Protein AF-A0A5C4XIK9-F1 (afdb_monomer)

Structure (mmCIF, N/CA/C/O backbone):
data_AF-A0A5C4XIK9-F1
#
_entry.id   AF-A0A5C4XIK9-F1
#
loop_
_atom_site.group_PDB
_atom_site.id
_atom_site.type_symbol
_atom_site.label_atom_id
_atom_site.label_alt_id
_atom_site.label_comp_id
_atom_site.label_asym_id
_atom_site.label_entity_id
_atom_site.label_seq_id
_atom_site.pdbx_PDB_ins_code
_atom_site.Cartn_x
_atom_site.Cartn_y
_atom_site.Cartn_z
_atom_site.occupancy
_atom_site.B_iso_or_equiv
_atom_site.auth_seq_id
_atom_site.auth_comp_id
_atom_site.auth_asym_id
_atom_site.auth_atom_id
_atom_site.pdbx_PDB_model_num
ATOM 1 N N . MET A 1 1 ? 2.528 -11.673 -2.726 1.00 76.50 1 MET A N 1
ATOM 2 C CA . MET A 1 1 ? 1.472 -10.789 -2.190 1.00 76.50 1 MET A CA 1
ATOM 3 C C . MET A 1 1 ? 1.723 -10.638 -0.703 1.00 76.50 1 MET A C 1
ATOM 5 O O . MET A 1 1 ? 1.879 -11.653 -0.039 1.00 76.50 1 MET A O 1
ATOM 9 N N . LEU A 1 2 ? 1.817 -9.408 -0.210 1.00 83.25 2 LEU A N 1
ATOM 10 C CA . LEU A 1 2 ? 2.068 -9.077 1.19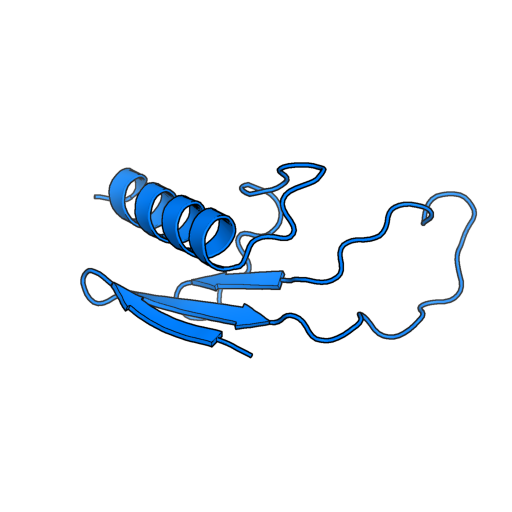0 1.00 83.25 2 LEU A CA 1
ATOM 11 C C . LEU A 1 2 ? 0.831 -8.364 1.745 1.00 83.25 2 LEU A C 1
ATOM 13 O O . LEU A 1 2 ? 0.287 -7.484 1.083 1.00 83.25 2 LEU A O 1
ATOM 17 N N . LYS A 1 3 ? 0.348 -8.777 2.916 1.00 87.44 3 LYS A N 1
ATOM 18 C CA . LYS A 1 3 ? -0.888 -8.267 3.520 1.00 87.44 3 LYS A CA 1
ATOM 19 C C . LYS A 1 3 ? -0.650 -7.957 4.991 1.00 87.44 3 LYS A C 1
ATOM 21 O O . LYS A 1 3 ? -0.127 -8.801 5.711 1.00 87.44 3 LYS A O 1
ATOM 26 N N . GLU A 1 4 ? -1.045 -6.770 5.428 1.00 88.81 4 GLU A N 1
ATOM 27 C CA . GLU A 1 4 ? -0.891 -6.323 6.811 1.00 88.81 4 GLU A CA 1
ATOM 28 C C . GLU A 1 4 ? -2.069 -5.436 7.219 1.00 88.81 4 GLU A C 1
ATOM 30 O O . GLU A 1 4 ? -2.573 -4.656 6.416 1.00 88.81 4 GLU A O 1
ATOM 35 N N . VAL A 1 5 ? -2.510 -5.543 8.472 1.00 89.69 5 VAL A N 1
ATOM 36 C CA . VAL A 1 5 ? -3.521 -4.643 9.035 1.00 89.69 5 VAL A CA 1
ATOM 37 C C . VAL A 1 5 ? -2.811 -3.575 9.859 1.00 89.69 5 VAL A C 1
ATOM 39 O O . VAL A 1 5 ? -2.115 -3.891 10.822 1.00 89.69 5 VAL A O 1
ATOM 42 N N . TYR A 1 6 ? -2.996 -2.307 9.500 1.00 89.81 6 TYR A N 1
ATOM 43 C CA . TYR A 1 6 ? -2.398 -1.167 10.190 1.00 89.81 6 TYR A CA 1
ATOM 44 C C . TYR A 1 6 ? -3.476 -0.145 10.548 1.00 89.81 6 TYR A C 1
ATOM 46 O O . TYR A 1 6 ? -4.225 0.293 9.681 1.00 89.81 6 TYR A O 1
ATOM 54 N N . LYS A 1 7 ? -3.589 0.220 11.834 1.00 88.75 7 LYS A N 1
ATOM 55 C CA . LYS A 1 7 ? -4.637 1.129 12.351 1.00 88.75 7 LYS A CA 1
ATOM 56 C C . LYS A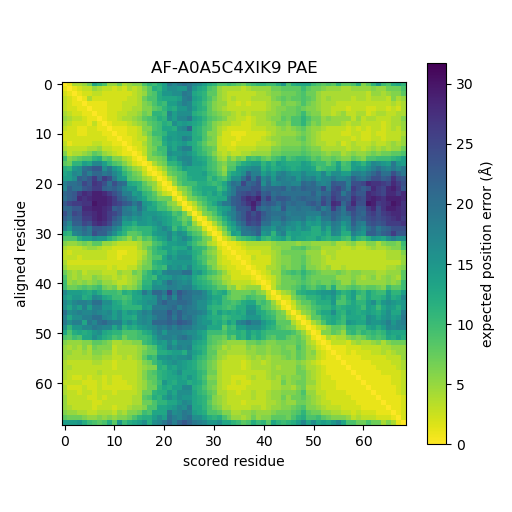 1 7 ? -6.071 0.737 11.933 1.00 88.75 7 LYS A C 1
ATOM 58 O O . LYS A 1 7 ? -6.906 1.592 11.663 1.00 88.75 7 LYS A O 1
ATOM 63 N N . GLY A 1 8 ? -6.353 -0.566 11.861 1.00 88.62 8 GLY A N 1
ATOM 64 C CA . GLY A 1 8 ? -7.664 -1.089 11.447 1.00 88.62 8 GLY A CA 1
ATOM 65 C C . GLY A 1 8 ? -7.934 -1.030 9.939 1.00 88.62 8 GLY A C 1
ATOM 66 O O . GLY A 1 8 ? -9.046 -1.328 9.521 1.00 88.62 8 GLY A O 1
ATOM 67 N N . ARG A 1 9 ? -6.931 -0.665 9.134 1.00 86.56 9 ARG A N 1
ATOM 68 C CA . ARG A 1 9 ? -6.992 -0.601 7.672 1.00 86.56 9 ARG A CA 1
ATOM 69 C C . ARG A 1 9 ? -6.201 -1.754 7.073 1.00 86.56 9 ARG A C 1
ATOM 71 O O . ARG A 1 9 ? -5.098 -2.063 7.532 1.00 86.56 9 ARG A O 1
ATOM 78 N N . GLU A 1 10 ? -6.756 -2.397 6.060 1.00 90.50 10 GLU A N 1
ATOM 79 C CA . GLU A 1 10 ? -6.115 -3.525 5.392 1.00 90.50 10 GLU A CA 1
ATOM 80 C C . GLU A 1 10 ? -5.189 -3.028 4.282 1.00 90.50 10 GLU A C 1
ATOM 82 O O . GLU A 1 10 ? -5.656 -2.504 3.277 1.00 90.50 10 GLU A O 1
ATOM 87 N N . ILE A 1 11 ? -3.881 -3.227 4.428 1.00 88.81 11 ILE A N 1
ATOM 88 C CA . ILE A 1 11 ? -2.879 -2.914 3.409 1.00 88.81 11 ILE A CA 1
ATOM 89 C C . ILE A 1 11 ? -2.522 -4.197 2.659 1.00 88.81 11 ILE A C 1
ATOM 91 O O . ILE A 1 11 ? -2.057 -5.171 3.250 1.00 88.81 11 ILE A O 1
ATOM 95 N N . VAL A 1 12 ? -2.691 -4.185 1.339 1.00 86.44 12 VAL A N 1
ATOM 96 C CA . VAL A 1 12 ? -2.322 -5.284 0.441 1.00 86.44 12 VAL A CA 1
ATOM 97 C C . VAL A 1 12 ? -1.336 -4.773 -0.599 1.00 86.44 12 VAL A C 1
ATOM 99 O O . VAL A 1 12 ? -1.641 -3.864 -1.368 1.00 86.44 12 VAL A O 1
ATOM 102 N N . ILE A 1 13 ? -0.160 -5.386 -0.653 1.00 83.38 13 ILE A N 1
ATOM 103 C CA . ILE A 1 13 ? 0.869 -5.134 -1.656 1.00 83.38 13 ILE A CA 1
ATOM 104 C C . ILE A 1 13 ? 0.966 -6.358 -2.558 1.00 83.38 13 ILE A C 1
ATOM 106 O O . ILE A 1 13 ? 1.328 -7.463 -2.147 1.00 83.38 13 ILE A O 1
ATOM 110 N N . ASP A 1 14 ? 0.626 -6.161 -3.817 1.00 78.75 14 ASP A N 1
ATOM 111 C CA . ASP A 1 14 ? 0.696 -7.187 -4.833 1.00 78.75 14 ASP A CA 1
ATOM 112 C C . ASP A 1 14 ? 1.927 -6.956 -5.707 1.00 78.75 14 ASP A C 1
ATOM 114 O O . ASP A 1 14 ? 1.967 -5.983 -6.447 1.00 78.75 14 ASP A O 1
ATOM 118 N N . PHE A 1 15 ? 2.922 -7.840 -5.609 1.00 72.69 15 PHE A N 1
ATOM 119 C CA . PHE A 1 15 ? 4.137 -7.850 -6.439 1.00 72.69 15 PHE A CA 1
ATOM 120 C C . PHE A 1 15 ? 3.986 -8.703 -7.706 1.00 72.69 15 PHE A C 1
ATOM 122 O O . PHE A 1 15 ? 4.978 -9.032 -8.361 1.00 72.69 15 PHE A O 1
ATOM 129 N N . SER A 1 16 ? 2.763 -9.137 -8.028 1.00 65.00 16 SER A N 1
ATOM 130 C CA . SER A 1 16 ? 2.525 -9.939 -9.222 1.00 65.00 16 SER A CA 1
ATOM 131 C C . SER A 1 16 ? 2.958 -9.150 -10.460 1.00 65.00 16 SER A C 1
ATOM 133 O O . SER A 1 16 ? 2.598 -7.974 -10.592 1.00 65.00 16 SER A O 1
ATOM 135 N N . PRO A 1 17 ? 3.715 -9.766 -11.387 1.00 55.91 17 PRO A N 1
ATOM 136 C CA . PRO A 1 17 ? 4.013 -9.135 -12.662 1.00 55.91 17 PRO A CA 1
ATOM 137 C C . PRO A 1 17 ? 2.684 -8.801 -13.339 1.00 55.91 17 PRO A C 1
ATOM 139 O O . PRO A 1 17 ? 1.842 -9.680 -13.534 1.00 55.91 17 PRO A O 1
ATOM 142 N N . LEU A 1 18 ? 2.466 -7.521 -13.651 1.00 58.25 18 LEU A N 1
ATOM 143 C CA . LEU A 1 18 ? 1.252 -7.107 -14.345 1.00 58.25 18 LEU A CA 1
ATOM 144 C C . LEU A 1 18 ? 1.155 -7.892 -15.664 1.00 58.25 18 LEU A C 1
ATOM 146 O O . LEU A 1 18 ? 2.164 -8.001 -16.369 1.00 58.25 18 LEU A O 1
ATOM 150 N N . PRO A 1 19 ? -0.019 -8.448 -16.017 1.00 54.81 19 PRO A N 1
ATOM 151 C CA . PRO A 1 19 ? -0.180 -9.149 -17.283 1.00 54.81 19 PRO A CA 1
ATOM 152 C C . PRO A 1 19 ? 0.224 -8.213 -18.427 1.00 54.81 19 PRO A C 1
ATOM 154 O O . PRO A 1 19 ? -0.208 -7.058 -18.461 1.00 54.81 19 PRO A O 1
ATOM 157 N N . ASN A 1 20 ? 1.071 -8.702 -19.341 1.00 51.06 20 ASN A N 1
ATOM 158 C CA . ASN A 1 20 ? 1.557 -7.961 -20.50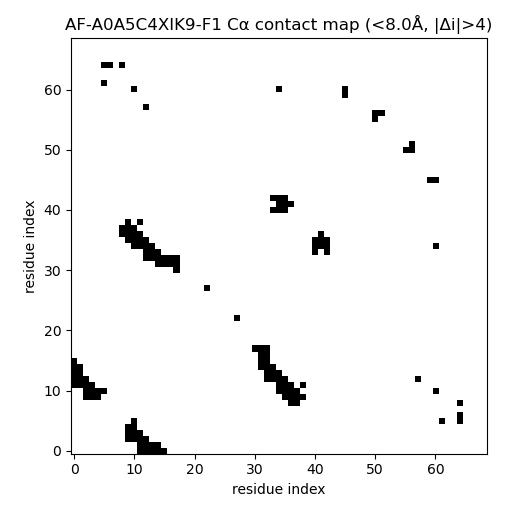6 1.00 51.06 20 ASN A CA 1
ATOM 159 C C . ASN A 1 20 ? 0.369 -7.489 -21.365 1.00 51.06 20 ASN A C 1
ATOM 161 O O . ASN A 1 20 ? -0.074 -8.196 -22.268 1.00 51.06 20 ASN A O 1
ATOM 165 N N . ARG A 1 21 ? -0.166 -6.291 -21.102 1.00 51.31 21 ARG A N 1
ATOM 166 C CA . ARG A 1 21 ? -1.054 -5.614 -22.052 1.00 51.31 21 ARG A CA 1
ATOM 167 C C . ARG A 1 21 ? -0.207 -5.201 -23.261 1.00 51.31 21 ARG A C 1
ATOM 169 O O . ARG A 1 21 ? 0.862 -4.626 -23.049 1.00 51.31 21 ARG A O 1
ATOM 176 N N . PRO A 1 22 ? -0.646 -5.476 -24.504 1.00 50.91 22 PRO A N 1
ATOM 177 C CA . PRO A 1 22 ? 0.093 -5.086 -25.698 1.00 50.91 22 PRO A CA 1
ATOM 178 C C . PRO A 1 22 ? 0.367 -3.581 -25.651 1.00 50.91 22 PRO A C 1
ATOM 180 O O . PRO A 1 22 ? -0.544 -2.761 -25.525 1.00 50.91 22 PRO A O 1
ATOM 183 N N . LEU A 1 23 ? 1.655 -3.248 -25.658 1.00 50.97 23 LEU A N 1
ATOM 184 C CA . LEU A 1 23 ? 2.185 -1.908 -25.458 1.00 50.97 23 LEU A CA 1
ATOM 185 C C . LEU A 1 23 ? 1.795 -1.017 -26.648 1.00 50.97 23 LEU A C 1
ATOM 187 O O . LEU A 1 23 ? 2.516 -0.933 -27.640 1.00 50.97 23 LEU A O 1
ATOM 191 N N . GLY A 1 24 ? 0.669 -0.307 -26.548 1.00 60.72 24 GLY A N 1
ATOM 192 C CA . GLY A 1 24 ? 0.501 0.947 -27.286 1.00 60.72 24 GLY A CA 1
ATOM 193 C C . GLY A 1 24 ? 1.653 1.901 -26.932 1.00 60.72 24 GLY A C 1
ATOM 194 O O . GLY A 1 24 ? 2.221 1.792 -25.844 1.00 60.72 24 GLY A O 1
ATOM 195 N N . ARG A 1 25 ? 2.007 2.828 -27.837 1.00 58.38 25 ARG A N 1
ATOM 196 C CA . ARG A 1 25 ? 3.243 3.659 -27.854 1.00 58.38 25 ARG A CA 1
ATOM 197 C C . ARG A 1 25 ? 3.593 4.477 -26.580 1.00 58.38 25 ARG A C 1
ATOM 199 O O . ARG A 1 25 ? 4.570 5.211 -26.600 1.00 58.38 25 ARG A O 1
ATOM 206 N N . HIS A 1 26 ? 2.854 4.343 -25.477 1.00 52.19 26 HIS A N 1
ATOM 207 C CA . HIS A 1 26 ? 3.072 5.009 -24.185 1.00 52.19 26 HIS A CA 1
ATOM 208 C C . HIS A 1 26 ? 3.374 4.070 -22.995 1.00 52.19 26 HIS A C 1
ATOM 210 O O . HIS A 1 26 ? 3.611 4.554 -21.893 1.00 52.19 26 HIS A O 1
ATOM 216 N N . ALA A 1 27 ? 3.368 2.742 -23.148 1.00 45.41 27 ALA A N 1
ATOM 217 C CA . ALA A 1 27 ? 3.333 1.829 -21.992 1.00 45.41 27 ALA A CA 1
ATOM 218 C C . ALA A 1 27 ? 4.711 1.337 -21.481 1.00 45.41 27 ALA A C 1
ATOM 220 O O . ALA A 1 27 ? 4.808 0.320 -20.795 1.00 45.41 27 ALA A O 1
ATOM 221 N N . ALA A 1 28 ? 5.797 2.050 -21.784 1.00 45.47 28 ALA A N 1
ATOM 222 C CA . ALA A 1 28 ? 7.140 1.704 -21.320 1.00 45.47 28 ALA A CA 1
ATOM 223 C C . ALA A 1 28 ? 7.469 2.346 -19.957 1.00 45.47 28 ALA A C 1
ATOM 225 O O . ALA A 1 28 ? 8.286 3.256 -19.886 1.00 45.47 28 ALA A O 1
ATOM 226 N N . ALA A 1 29 ? 6.875 1.862 -18.859 1.00 44.81 29 ALA A N 1
ATOM 227 C CA . ALA A 1 29 ? 7.460 2.034 -17.522 1.00 44.81 29 ALA A CA 1
ATOM 228 C C . ALA A 1 29 ? 6.958 0.965 -16.537 1.00 44.81 29 ALA A C 1
ATOM 230 O O . ALA A 1 29 ? 5.813 0.956 -16.093 1.00 44.81 29 ALA A O 1
ATOM 231 N N . ARG A 1 30 ? 7.871 0.053 -16.203 1.00 53.88 30 ARG A N 1
ATOM 232 C CA . ARG A 1 30 ? 7.731 -1.099 -15.307 1.00 53.88 30 ARG A CA 1
ATOM 233 C C . ARG A 1 30 ? 7.289 -0.676 -13.898 1.00 53.88 30 ARG A C 1
ATOM 235 O O . ARG A 1 30 ? 8.102 -0.164 -13.132 1.00 53.88 30 ARG A O 1
ATOM 242 N N . LYS A 1 31 ? 6.041 -0.964 -13.525 1.00 56.59 31 LYS A N 1
ATOM 243 C CA . LYS A 1 31 ? 5.629 -1.092 -12.120 1.00 56.59 31 LYS A CA 1
ATOM 244 C C . LYS A 1 31 ? 5.334 -2.568 -11.863 1.00 56.59 31 LYS A C 1
ATOM 246 O O . LYS A 1 31 ? 4.341 -3.092 -12.348 1.00 56.59 31 LYS A O 1
ATOM 251 N N . ASN A 1 32 ? 6.228 -3.242 -11.141 1.00 66.50 32 ASN A N 1
ATOM 252 C CA . ASN A 1 32 ? 6.075 -4.659 -10.780 1.00 66.50 32 ASN A CA 1
ATOM 253 C C . ASN A 1 32 ? 5.232 -4.848 -9.508 1.00 66.50 32 ASN A C 1
ATOM 255 O O . ASN A 1 32 ? 5.252 -5.929 -8.932 1.00 66.50 32 ASN A O 1
ATOM 259 N N . TRP A 1 33 ? 4.563 -3.800 -9.017 1.00 73.25 33 TRP A N 1
ATOM 260 C CA . TRP A 1 33 ? 3.785 -3.888 -7.792 1.00 73.25 33 TRP A CA 1
ATOM 261 C C . TRP A 1 33 ? 2.601 -2.920 -7.750 1.00 73.25 33 TRP A C 1
ATOM 263 O O . TRP A 1 33 ? 2.611 -1.869 -8.390 1.00 73.25 33 TRP A O 1
ATOM 273 N N . THR A 1 34 ? 1.578 -3.296 -6.985 1.00 75.88 34 THR A N 1
ATOM 274 C CA . THR A 1 34 ? 0.332 -2.566 -6.731 1.00 75.88 34 THR A CA 1
ATOM 275 C C . THR A 1 34 ? 0.086 -2.500 -5.229 1.00 75.88 34 THR A C 1
ATOM 277 O O . THR A 1 34 ? 0.202 -3.517 -4.558 1.00 75.88 34 THR A O 1
ATOM 280 N N . VAL A 1 35 ? -0.306 -1.340 -4.699 1.00 80.19 35 VAL A N 1
ATOM 281 C CA . VAL A 1 35 ? -0.754 -1.204 -3.301 1.00 80.19 35 VAL A CA 1
ATOM 282 C C . VAL A 1 35 ? -2.257 -0.949 -3.282 1.00 80.19 35 VAL A C 1
ATOM 284 O O . VAL A 1 35 ? -2.763 -0.116 -4.045 1.00 80.19 35 VAL A O 1
ATOM 287 N N . LYS A 1 36 ? -2.967 -1.666 -2.414 1.00 83.62 36 LYS A N 1
ATOM 288 C CA . LYS A 1 36 ? -4.383 -1.479 -2.107 1.00 83.62 36 LYS A CA 1
ATOM 289 C C . LYS A 1 36 ? -4.546 -1.252 -0.608 1.00 83.62 36 LYS A C 1
ATOM 291 O O . LYS A 1 36 ? -3.890 -1.931 0.175 1.00 83.62 36 LYS A O 1
ATOM 296 N N . ILE A 1 37 ? -5.406 -0.316 -0.229 1.00 85.00 37 ILE A N 1
ATOM 297 C CA . ILE A 1 37 ? -5.813 -0.082 1.158 1.00 85.00 37 ILE A CA 1
ATOM 298 C C . ILE A 1 37 ? -7.330 -0.233 1.220 1.00 85.00 37 ILE A C 1
ATOM 300 O O . ILE A 1 37 ? -8.027 0.423 0.458 1.00 85.00 37 ILE A O 1
ATOM 304 N N . ASP A 1 38 ? -7.827 -1.158 2.042 1.00 86.38 38 ASP A N 1
ATOM 305 C CA . ASP A 1 38 ? -9.243 -1.571 2.111 1.00 86.38 38 ASP A CA 1
ATOM 306 C C . ASP A 1 38 ? -9.865 -1.911 0.748 1.00 86.38 38 ASP A C 1
ATOM 308 O O . ASP A 1 38 ? -11.041 -1.674 0.484 1.00 86.38 38 ASP A O 1
ATOM 312 N N . GLY A 1 39 ? -9.052 -2.457 -0.156 1.00 81.75 39 GLY A N 1
ATOM 313 C CA . GLY A 1 39 ? -9.463 -2.772 -1.523 1.00 81.75 39 GLY A CA 1
ATOM 314 C C . GLY A 1 39 ? -9.349 -1.610 -2.516 1.00 81.75 39 GLY A C 1
ATOM 315 O O . GLY A 1 39 ? -9.352 -1.865 -3.722 1.00 81.75 39 GLY A O 1
ATOM 316 N N . GLU A 1 40 ? -9.141 -0.372 -2.064 1.00 81.06 40 GLU A N 1
ATOM 317 C CA . GLU A 1 40 ? -8.902 0.782 -2.936 1.00 81.06 40 GLU A CA 1
ATOM 318 C C . GLU A 1 40 ? -7.438 0.846 -3.372 1.00 81.06 40 GLU A C 1
ATOM 320 O O . GLU A 1 40 ? -6.518 0.861 -2.551 1.00 81.06 40 GLU A O 1
ATOM 325 N N . SER A 1 41 ? -7.184 0.895 -4.682 1.00 73.81 41 SER A N 1
ATOM 326 C CA . SER A 1 41 ? -5.813 1.024 -5.173 1.00 73.81 41 SER A CA 1
ATOM 327 C C . SER A 1 41 ? -5.322 2.461 -5.037 1.00 73.81 41 SER A C 1
ATOM 329 O O . SER A 1 41 ? -5.805 3.367 -5.707 1.00 73.81 41 SER A O 1
ATOM 331 N N . ILE A 1 42 ? -4.298 2.656 -4.211 1.00 71.62 42 ILE A N 1
ATOM 332 C CA . ILE A 1 42 ? -3.680 3.970 -3.972 1.00 71.62 42 ILE A CA 1
ATOM 333 C C . ILE A 1 42 ? -2.433 4.199 -4.836 1.00 71.62 42 ILE A C 1
ATOM 335 O O . ILE A 1 42 ? -1.641 5.111 -4.588 1.00 71.62 42 ILE A O 1
ATOM 339 N N . LEU A 1 43 ? -2.261 3.353 -5.857 1.00 61.50 43 LEU A N 1
ATOM 340 C CA . LEU A 1 43 ? -1.116 3.283 -6.768 1.00 61.50 43 LEU A CA 1
ATOM 341 C C . LEU A 1 43 ? -0.722 4.629 -7.385 1.00 61.50 43 LEU A C 1
ATOM 343 O O . LEU A 1 43 ? 0.450 4.837 -7.696 1.00 61.50 43 LEU A O 1
ATOM 347 N N . ASP A 1 44 ? -1.685 5.530 -7.554 1.00 56.03 44 ASP A N 1
ATOM 348 C CA . ASP A 1 44 ? -1.446 6.849 -8.131 1.00 56.03 44 ASP A CA 1
ATOM 349 C C . ASP A 1 44 ? -0.613 7.739 -7.190 1.00 56.03 44 ASP A C 1
ATOM 351 O O . ASP A 1 44 ? 0.294 8.446 -7.626 1.00 56.03 44 ASP A O 1
ATOM 355 N N . ARG A 1 45 ? -0.818 7.605 -5.870 1.00 52.84 45 ARG A N 1
ATOM 356 C CA . ARG A 1 45 ? -0.220 8.470 -4.837 1.00 52.84 45 ARG A CA 1
ATOM 357 C C . ARG A 1 45 ? 1.121 7.971 -4.292 1.00 52.84 45 ARG A C 1
ATOM 359 O O . ARG A 1 45 ? 1.912 8.784 -3.824 1.00 52.84 45 ARG A O 1
ATOM 366 N N . ILE A 1 46 ? 1.407 6.667 -4.386 1.00 56.47 46 ILE A N 1
ATOM 367 C CA . ILE A 1 46 ? 2.710 6.060 -4.022 1.00 56.47 46 ILE A CA 1
ATOM 368 C C . ILE A 1 46 ? 3.527 5.756 -5.291 1.00 56.47 46 ILE A C 1
ATOM 370 O O . ILE A 1 46 ? 4.199 4.736 -5.411 1.00 56.47 46 ILE A O 1
ATOM 374 N N . SER A 1 47 ? 3.475 6.639 -6.288 1.00 53.75 47 SER A N 1
ATOM 375 C CA . SER A 1 47 ? 4.319 6.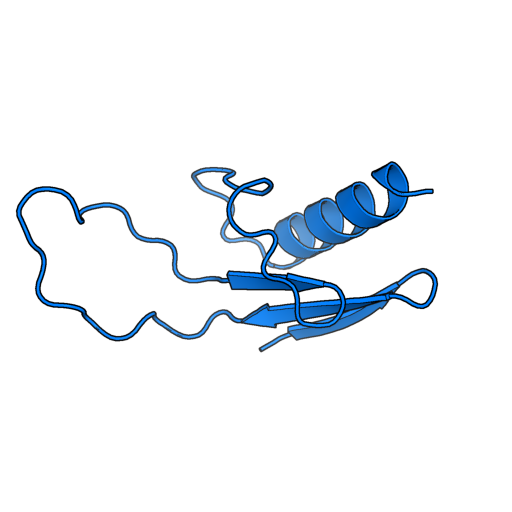539 -7.483 1.00 53.75 47 SER A CA 1
ATOM 376 C C . SER A 1 47 ? 5.757 6.973 -7.177 1.00 53.75 47 SER A C 1
ATOM 378 O O . SER A 1 47 ? 6.247 7.948 -7.736 1.00 53.75 47 SER A O 1
ATOM 380 N N . TYR A 1 48 ? 6.453 6.263 -6.287 1.00 53.62 48 TYR A N 1
ATOM 381 C CA . TYR A 1 48 ? 7.888 6.465 -6.108 1.00 53.62 48 TYR A CA 1
ATOM 382 C C . TYR A 1 48 ? 8.643 5.591 -7.110 1.00 53.62 48 TYR A C 1
ATOM 384 O O . TYR A 1 48 ? 8.759 4.372 -6.959 1.00 53.62 48 TYR A O 1
ATOM 392 N N . ILE A 1 49 ? 9.115 6.227 -8.180 1.00 48.28 49 ILE A N 1
ATOM 393 C CA . ILE A 1 49 ? 9.938 5.600 -9.213 1.00 48.28 49 ILE A CA 1
ATOM 394 C C . ILE A 1 49 ? 11.201 5.050 -8.533 1.00 48.28 49 ILE A C 1
ATOM 396 O O . ILE A 1 49 ? 12.000 5.811 -7.998 1.00 48.28 49 ILE A O 1
ATOM 400 N N . GLY A 1 50 ? 11.370 3.725 -8.536 1.00 53.94 50 GLY A N 1
ATOM 401 C CA . GLY A 1 50 ? 12.608 3.066 -8.104 1.00 53.94 50 GLY A CA 1
ATOM 402 C C . GLY A 1 50 ? 12.563 2.328 -6.766 1.00 53.94 50 GLY A C 1
ATOM 403 O O . GLY A 1 50 ? 13.515 1.609 -6.469 1.00 53.94 50 GLY A O 1
ATOM 404 N N . ILE A 1 51 ? 11.478 2.408 -5.986 1.00 62.34 51 ILE A N 1
ATOM 405 C CA . ILE A 1 51 ? 11.369 1.579 -4.775 1.00 62.34 51 ILE A CA 1
ATOM 406 C C . ILE A 1 51 ? 11.043 0.138 -5.185 1.00 62.34 51 ILE A C 1
ATOM 408 O O . ILE A 1 51 ? 9.971 -0.163 -5.714 1.00 62.34 51 ILE A O 1
ATOM 412 N N . ARG A 1 52 ? 12.013 -0.749 -4.957 1.00 63.66 52 ARG A N 1
ATOM 413 C CA . ARG A 1 52 ? 11.888 -2.208 -5.111 1.00 63.66 52 ARG A CA 1
ATOM 414 C C . ARG A 1 52 ? 11.852 -2.935 -3.767 1.00 63.66 52 ARG A C 1
ATOM 416 O O . ARG A 1 52 ? 11.680 -4.145 -3.746 1.00 63.66 52 ARG A O 1
ATOM 423 N N . ASP A 1 53 ? 12.052 -2.196 -2.683 1.00 74.81 53 ASP A N 1
ATOM 424 C CA . ASP A 1 53 ? 12.116 -2.728 -1.332 1.00 74.81 53 ASP A CA 1
ATOM 425 C C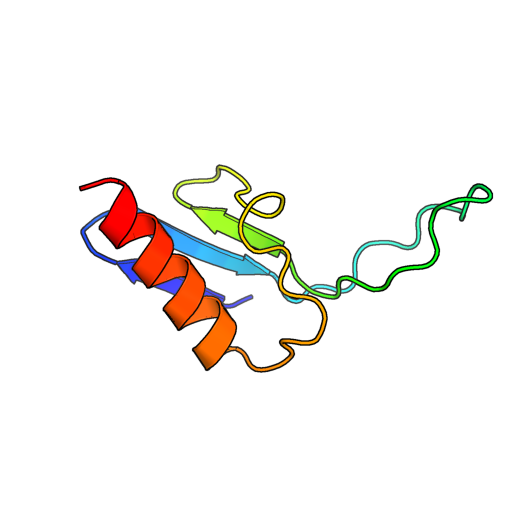 . ASP A 1 53 ? 10.710 -2.777 -0.724 1.00 74.81 53 ASP A C 1
ATOM 427 O O . ASP A 1 53 ? 10.013 -1.762 -0.635 1.00 74.81 53 ASP A O 1
ATOM 431 N N . GLU A 1 54 ? 10.294 -3.975 -0.325 1.00 75.88 54 GLU A N 1
ATOM 432 C CA . G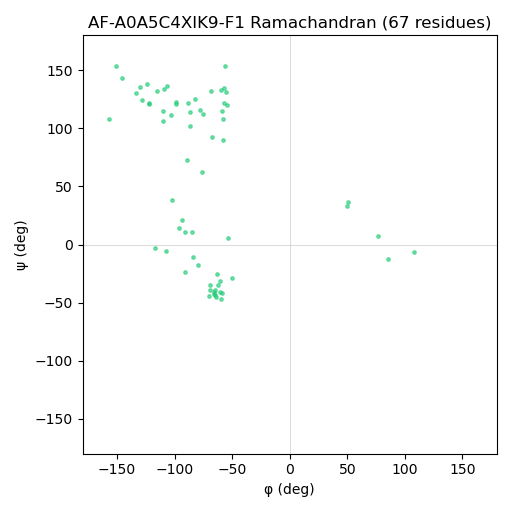LU A 1 54 ? 8.964 -4.237 0.221 1.00 75.88 54 GLU A CA 1
ATOM 433 C C . GLU A 1 54 ? 8.711 -3.471 1.529 1.00 75.88 54 GLU A C 1
ATOM 435 O O . GLU A 1 54 ? 7.602 -2.973 1.743 1.00 75.88 54 GLU A O 1
ATOM 440 N N . ASN A 1 55 ? 9.740 -3.294 2.367 1.00 79.06 55 ASN A N 1
ATOM 441 C CA . ASN A 1 55 ? 9.637 -2.560 3.629 1.00 79.06 55 ASN A CA 1
ATOM 442 C C . ASN A 1 55 ? 9.424 -1.067 3.384 1.00 79.06 55 ASN A C 1
ATOM 444 O O . ASN A 1 55 ? 8.625 -0.438 4.079 1.00 79.06 55 ASN A O 1
ATOM 448 N N . LEU A 1 56 ? 10.095 -0.493 2.381 1.00 78.62 56 LEU A N 1
ATOM 449 C CA . LEU A 1 56 ? 9.874 0.901 1.985 1.00 78.62 56 LEU A CA 1
ATOM 450 C C . LEU A 1 56 ? 8.464 1.115 1.423 1.00 78.62 56 LEU A C 1
ATOM 452 O O . LEU A 1 56 ? 7.829 2.117 1.754 1.00 78.62 56 LEU A O 1
ATOM 456 N N . ILE A 1 57 ? 7.953 0.179 0.616 1.00 79.12 57 ILE A N 1
ATOM 457 C CA . ILE A 1 57 ? 6.583 0.257 0.078 1.00 79.12 57 ILE A CA 1
ATOM 458 C C . ILE A 1 57 ? 5.567 0.158 1.220 1.00 79.12 57 ILE A C 1
ATOM 460 O O . ILE A 1 57 ? 4.628 0.953 1.273 1.00 79.12 57 ILE A O 1
ATOM 464 N N . MET A 1 58 ? 5.779 -0.752 2.174 1.00 82.44 58 MET A N 1
ATOM 465 C CA . MET A 1 58 ? 4.914 -0.887 3.346 1.00 82.44 58 MET A CA 1
ATOM 466 C C . MET A 1 58 ? 4.978 0.346 4.254 1.00 82.44 58 MET A C 1
ATOM 468 O O . MET A 1 58 ? 3.946 0.848 4.689 1.00 82.44 58 MET A O 1
ATOM 472 N N . SER A 1 59 ? 6.168 0.894 4.499 1.00 85.69 59 SER A N 1
ATOM 473 C CA . SER A 1 59 ? 6.333 2.135 5.261 1.00 85.69 59 SER A CA 1
ATOM 474 C C . SER A 1 59 ? 5.619 3.311 4.586 1.00 85.69 59 SER A C 1
ATOM 476 O O . SER A 1 59 ? 4.928 4.081 5.254 1.00 85.69 59 SER A O 1
ATOM 478 N N . ALA A 1 60 ? 5.693 3.417 3.256 1.00 81.38 60 ALA A N 1
ATOM 479 C CA . ALA A 1 60 ? 4.956 4.426 2.501 1.00 81.38 60 ALA A CA 1
ATOM 480 C C . ALA A 1 60 ? 3.433 4.224 2.585 1.0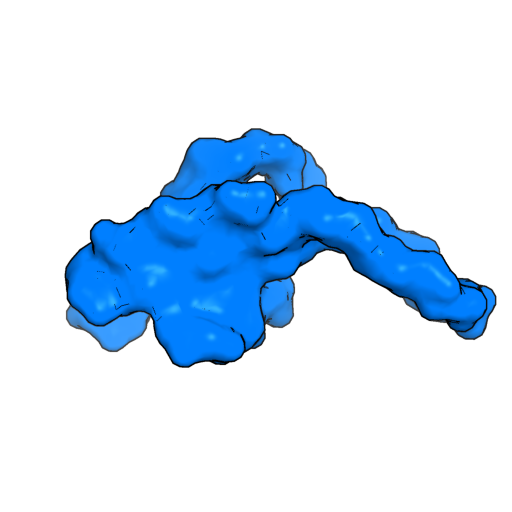0 81.38 60 ALA A C 1
ATOM 482 O O . ALA A 1 60 ? 2.699 5.202 2.736 1.00 81.38 60 ALA A O 1
ATOM 483 N N . ALA A 1 61 ? 2.958 2.975 2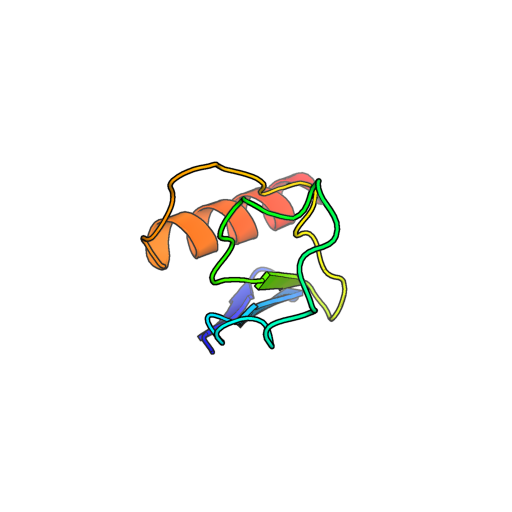.540 1.00 82.81 61 ALA A N 1
ATOM 484 C CA . ALA A 1 61 ? 1.546 2.647 2.721 1.00 82.81 61 ALA A CA 1
ATOM 485 C C . ALA A 1 61 ? 1.056 3.006 4.135 1.00 82.81 61 ALA A C 1
ATOM 487 O 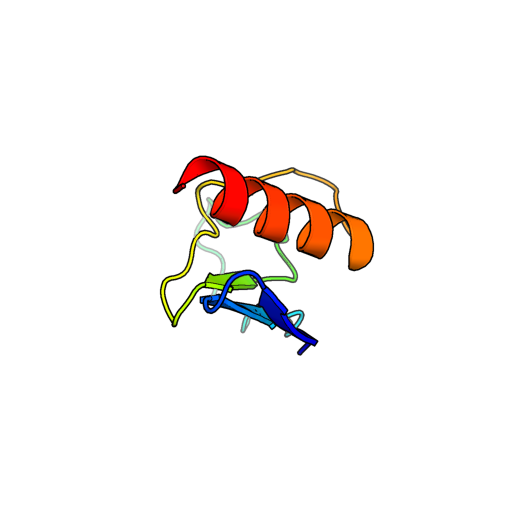O . ALA A 1 61 ? 0.035 3.675 4.272 1.00 82.81 61 ALA A O 1
ATOM 488 N N . LYS A 1 62 ? 1.823 2.675 5.180 1.00 86.50 62 LYS A N 1
ATOM 489 C CA . LYS A 1 62 ? 1.541 3.076 6.571 1.00 86.50 62 LYS A CA 1
ATOM 490 C C . LYS A 1 62 ? 1.502 4.592 6.725 1.00 86.50 62 LYS A C 1
ATOM 492 O O . LYS A 1 62 ? 0.533 5.123 7.252 1.00 86.50 62 LYS A O 1
ATOM 497 N N . LYS A 1 63 ? 2.486 5.300 6.162 1.00 85.94 63 LYS A N 1
ATOM 498 C CA . LYS A 1 63 ? 2.526 6.770 6.153 1.00 85.94 63 LYS A CA 1
ATOM 499 C C . LYS A 1 63 ? 1.326 7.383 5.430 1.00 85.94 63 LYS A C 1
ATOM 501 O O . LYS A 1 63 ? 0.902 8.484 5.766 1.00 85.94 63 LYS A O 1
ATOM 506 N N . TYR A 1 64 ? 0.791 6.705 4.417 1.00 82.94 64 TYR A N 1
ATOM 507 C CA . TYR A 1 64 ? -0.438 7.132 3.759 1.00 82.94 64 TYR A CA 1
ATOM 508 C C . TYR A 1 64 ? -1.659 6.947 4.667 1.00 82.94 64 TYR A C 1
ATOM 510 O O . TYR A 1 64 ? -2.451 7.877 4.784 1.00 82.94 64 TYR A O 1
ATOM 518 N N . VAL A 1 65 ? -1.779 5.808 5.360 1.00 83.88 65 VAL A N 1
ATOM 519 C CA . VAL A 1 65 ? -2.823 5.596 6.382 1.00 83.88 65 VAL A CA 1
ATOM 520 C C . VAL A 1 65 ? -2.726 6.646 7.491 1.00 83.88 65 VAL A C 1
ATOM 522 O O . VAL A 1 65 ? -3.741 7.218 7.871 1.00 83.88 65 VAL A O 1
ATOM 525 N N . ASP A 1 66 ? -1.513 6.970 7.941 1.00 87.31 66 ASP A N 1
ATOM 526 C CA . ASP A 1 66 ? -1.259 8.030 8.923 1.00 87.31 66 ASP A CA 1
ATOM 527 C C . ASP A 1 66 ? -1.650 9.425 8.437 1.00 87.31 66 ASP A C 1
ATOM 529 O O . ASP A 1 66 ? -1.908 10.293 9.250 1.00 87.31 66 ASP A O 1
ATOM 533 N N . LYS A 1 67 ? -1.673 9.690 7.128 1.00 81.94 67 LYS A N 1
ATOM 534 C CA . LYS A 1 67 ? -2.142 10.984 6.609 1.00 81.94 67 LYS A CA 1
ATOM 535 C C . LYS A 1 67 ? -3.662 11.095 6.556 1.00 81.94 67 LYS A C 1
ATOM 537 O O . LYS A 1 67 ? -4.168 12.201 6.389 1.00 81.94 67 LYS A O 1
ATOM 542 N N . LEU A 1 68 ? -4.376 9.974 6.613 1.00 74.31 68 LEU A N 1
ATOM 543 C CA . LEU A 1 68 ? -5.836 9.959 6.592 1.00 74.31 68 LEU A CA 1
ATOM 544 C C . LEU A 1 68 ? -6.451 10.191 7.986 1.00 74.31 68 LEU A C 1
ATOM 546 O O . LEU A 1 68 ? -7.658 10.413 8.051 1.00 74.31 68 LEU A O 1
ATOM 550 N N . TYR A 1 69 ? -5.651 10.150 9.062 1.00 64.38 69 TYR A N 1
ATOM 551 C CA . TYR A 1 69 ? -6.077 10.231 10.468 1.00 64.38 69 TYR A CA 1
ATOM 552 C C . TYR A 1 69 ? -5.130 11.089 11.304 1.00 64.38 69 TYR A C 1
ATOM 554 O O . TYR A 1 69 ? -5.636 11.908 12.098 1.00 64.38 69 TYR A O 1
#

Mean predicted aligned error: 9.39 Å

Organism: NCBI:txid585398

Secondary structure (DSSP, 8-state):
-EEEEETTEEEEEE-PPPP-----TT-------EEEETTEE-TTTT--TT---HHHHHHHHHHHHHH--

Radius of gyration: 12.86 Å; Cα contacts (8 Å, |Δi|>4): 72; chains: 1; bounding box: 22×22×40 Å

pLDDT: mean 71.36, std 14.37, range [44.81, 90.5]

Sequence (69 aa):
MLKEVYKGREIVIDFSPLPNRPLGRHAAARKNWTVKIDGESILDRISYIGIRDENLIMSAAKKYVDKLY

Foldseek 3Di:
DDWDQAPNKIKDKQQDFDPDDPDDPPPPDDDSIWIDINNHTPCVVPPDPPPPDPVVVVVVVNVVVVVVD

Solvent-accessible surface area (backbone atoms only — not comparable to full-atom values): 4459 Å² total; per-residue (Å²): 114,48,75,49,76,55,98,91,39,43,37,36,39,37,58,60,74,63,78,86,66,84,71,56,103,80,67,87,71,94,63,53,58,46,43,24,49,74,80,45,70,51,49,81,80,69,66,61,88,83,77,82,50,69,68,59,54,49,50,52,52,50,54,50,58,59,71,78,108